Protein AF-A0A0N0N0T7-F1 (afdb_monomer_lite)

Structure (mmCIF, N/CA/C/O backbone):
data_AF-A0A0N0N0T7-F1
#
_entry.id   AF-A0A0N0N0T7-F1
#
loop_
_atom_site.group_PDB
_atom_site.id
_atom_site.type_symbol
_atom_site.label_atom_id
_atom_site.label_alt_id
_atom_site.label_comp_id
_atom_site.label_asym_id
_atom_site.label_entity_id
_atom_site.label_seq_id
_atom_site.pdbx_PDB_ins_code
_atom_site.Cartn_x
_atom_site.Cartn_y
_atom_site.Cartn_z
_atom_site.occupancy
_atom_site.B_iso_or_equiv
_atom_site.auth_seq_id
_atom_site.auth_comp_id
_atom_site.auth_asym_id
_atom_site.auth_atom_id
_atom_site.pdbx_PDB_model_num
ATOM 1 N N . MET A 1 1 ? -13.476 -10.062 12.080 1.00 61.59 1 MET A N 1
ATOM 2 C CA . MET A 1 1 ? -12.612 -9.091 11.383 1.00 61.59 1 MET A CA 1
ATOM 3 C C . MET A 1 1 ? -11.895 -8.313 12.468 1.00 61.59 1 MET A C 1
ATOM 5 O O . MET A 1 1 ? -12.578 -7.736 13.302 1.00 61.59 1 MET A O 1
ATOM 9 N N . VAL A 1 2 ? -10.572 -8.436 12.567 1.00 62.00 2 VAL A N 1
ATOM 10 C CA . VAL A 1 2 ? -9.794 -7.716 13.587 1.00 62.00 2 VAL A CA 1
ATOM 11 C C . VAL A 1 2 ? -9.551 -6.305 13.064 1.00 62.00 2 VAL A C 1
ATOM 13 O O . VAL A 1 2 ? -9.068 -6.152 11.944 1.00 62.00 2 VAL A O 1
ATOM 16 N N . ALA A 1 3 ? -9.945 -5.300 13.842 1.00 77.31 3 ALA A N 1
ATOM 17 C CA . ALA A 1 3 ? -9.622 -3.908 13.560 1.00 77.31 3 ALA A CA 1
ATOM 18 C C . ALA A 1 3 ? -8.202 -3.607 14.049 1.00 77.31 3 ALA A C 1
ATOM 20 O O . ALA A 1 3 ? -7.739 -4.207 15.020 1.00 77.31 3 ALA A O 1
ATOM 21 N N . LEU A 1 4 ? -7.519 -2.677 13.387 1.00 84.75 4 LEU A N 1
ATOM 22 C CA . LEU A 1 4 ? -6.241 -2.188 13.884 1.00 84.75 4 LEU A CA 1
ATOM 23 C C . LEU A 1 4 ? -6.510 -1.242 15.061 1.00 84.75 4 LEU A C 1
ATOM 25 O O . LEU A 1 4 ? -7.320 -0.321 14.951 1.00 84.75 4 LEU A O 1
ATOM 29 N N . GLU A 1 5 ? -5.815 -1.449 16.178 1.00 87.12 5 GLU A N 1
ATOM 30 C CA . GLU A 1 5 ? -5.878 -0.546 17.341 1.00 87.12 5 GLU A CA 1
ATOM 31 C C . GLU A 1 5 ? -5.093 0.762 17.115 1.00 87.12 5 GLU A C 1
ATOM 33 O O . GLU A 1 5 ? -5.133 1.675 17.936 1.00 87.12 5 GLU A O 1
ATOM 38 N N . GLY A 1 6 ? -4.394 0.876 15.982 1.00 88.50 6 GLY A N 1
ATOM 39 C CA . GLY A 1 6 ? -3.621 2.044 15.581 1.00 88.50 6 GLY A CA 1
ATOM 40 C C . GLY A 1 6 ? -3.124 1.931 14.140 1.00 88.50 6 GLY A C 1
ATOM 41 O O . GLY A 1 6 ? -3.399 0.953 13.449 1.00 88.50 6 GLY A O 1
ATOM 42 N N . SER A 1 7 ? -2.395 2.944 13.678 1.00 90.94 7 SER A N 1
ATOM 43 C CA . SER A 1 7 ? -1.823 2.939 12.330 1.00 90.94 7 SER A CA 1
ATOM 44 C C . SER A 1 7 ? -0.628 1.987 12.241 1.00 90.94 7 SER A C 1
ATOM 46 O O . SER A 1 7 ? 0.250 2.029 13.101 1.00 90.94 7 SER A O 1
ATOM 48 N N . VAL A 1 8 ? -0.567 1.165 11.192 1.00 94.75 8 VAL A N 1
ATOM 49 C CA . VAL A 1 8 ? 0.554 0.251 10.923 1.00 94.75 8 VAL A CA 1
ATOM 50 C C . VAL A 1 8 ? 1.293 0.713 9.677 1.00 94.75 8 VAL A C 1
ATOM 52 O O . VAL A 1 8 ? 0.705 0.780 8.604 1.00 94.75 8 VAL A O 1
ATOM 55 N N . THR A 1 9 ? 2.585 1.002 9.794 1.00 95.44 9 THR A N 1
ATOM 56 C CA . THR A 1 9 ? 3.428 1.297 8.629 1.00 95.44 9 THR A CA 1
ATOM 57 C C . THR A 1 9 ? 3.987 0.014 8.031 1.00 95.44 9 THR A C 1
ATOM 59 O O . THR A 1 9 ? 4.421 -0.871 8.769 1.00 95.44 9 THR A O 1
ATOM 62 N N . ALA A 1 10 ? 4.006 -0.077 6.706 1.00 94.88 10 ALA A N 1
ATOM 63 C CA . ALA A 1 10 ? 4.540 -1.221 5.981 1.00 94.88 10 ALA A CA 1
ATOM 64 C C . ALA A 1 10 ? 5.239 -0.768 4.699 1.00 94.88 10 ALA A C 1
ATOM 66 O O . ALA A 1 10 ? 4.776 0.161 4.040 1.00 94.88 10 ALA A O 1
ATOM 67 N N . THR A 1 11 ? 6.298 -1.477 4.324 1.00 96.25 11 THR A N 1
ATOM 68 C CA . THR A 1 11 ? 6.969 -1.323 3.032 1.00 96.25 11 THR A CA 1
ATOM 69 C C . THR A 1 11 ? 6.723 -2.592 2.223 1.00 96.25 11 THR A C 1
ATOM 71 O O . THR A 1 11 ? 6.989 -3.698 2.697 1.00 96.25 11 THR A O 1
ATOM 74 N N . LEU A 1 12 ? 6.164 -2.447 1.022 1.00 95.62 12 LEU A N 1
ATOM 75 C CA . LEU A 1 12 ? 6.005 -3.542 0.067 1.00 95.62 12 LEU A CA 1
ATOM 76 C C . LEU A 1 12 ? 7.145 -3.473 -0.936 1.00 95.62 12 LEU A C 1
ATOM 78 O O . LEU A 1 12 ? 7.270 -2.454 -1.603 1.00 95.62 12 LEU A O 1
ATOM 82 N N . GLN A 1 13 ? 7.912 -4.548 -1.097 1.00 95.75 13 GLN A N 1
ATOM 83 C CA . GLN A 1 13 ? 8.944 -4.645 -2.127 1.00 95.75 13 GLN A CA 1
ATOM 84 C C . GLN A 1 13 ? 8.793 -5.949 -2.909 1.00 95.75 13 GLN A C 1
ATOM 86 O O . GLN A 1 13 ? 8.563 -7.015 -2.335 1.00 95.75 13 GLN A O 1
ATOM 91 N N . GLY A 1 14 ? 8.934 -5.864 -4.227 1.00 95.44 14 GLY A N 1
ATOM 92 C CA . GLY A 1 14 ? 8.979 -7.027 -5.104 1.00 95.44 14 GLY A CA 1
ATOM 93 C C . GLY A 1 14 ? 8.656 -6.672 -6.546 1.00 95.44 14 GLY A C 1
ATOM 94 O O . GLY A 1 14 ? 8.662 -5.505 -6.933 1.00 95.44 14 GLY A O 1
ATOM 95 N N . GLY A 1 15 ? 8.342 -7.684 -7.355 1.00 96.50 15 GLY A N 1
ATOM 96 C CA . GLY A 1 15 ? 7.915 -7.461 -8.735 1.00 96.50 15 GLY A CA 1
ATOM 97 C C . GLY A 1 15 ? 6.666 -6.579 -8.811 1.00 96.50 15 GLY A C 1
ATOM 98 O O . GLY A 1 15 ? 5.749 -6.748 -8.009 1.00 96.50 15 GLY A O 1
ATOM 99 N N . TYR A 1 16 ? 6.604 -5.684 -9.802 1.00 92.75 16 TYR A N 1
ATOM 100 C CA . TYR A 1 16 ? 5.512 -4.710 -9.976 1.00 92.75 16 TYR A CA 1
ATOM 101 C C . TYR A 1 16 ? 4.117 -5.315 -9.793 1.00 92.75 16 TYR A C 1
ATOM 103 O O . TYR A 1 16 ? 3.330 -4.835 -8.985 1.00 92.75 16 TYR A O 1
ATOM 111 N N . VAL A 1 17 ? 3.841 -6.423 -10.488 1.00 94.94 17 VAL A N 1
ATOM 112 C CA . VAL A 1 17 ? 2.533 -7.091 -10.438 1.00 94.94 17 VAL A CA 1
ATOM 113 C C . VAL A 1 17 ? 2.221 -7.628 -9.042 1.00 94.94 17 VAL A C 1
ATOM 115 O O . VAL A 1 17 ? 1.091 -7.507 -8.582 1.00 94.94 17 VAL A O 1
ATOM 118 N N . ALA A 1 18 ? 3.207 -8.209 -8.356 1.00 95.94 18 ALA A N 1
ATOM 119 C CA . ALA A 1 18 ? 3.009 -8.753 -7.014 1.00 95.94 18 ALA A CA 1
ATOM 120 C C . ALA A 1 18 ? 2.750 -7.636 -5.994 1.00 95.94 18 ALA A C 1
ATOM 122 O O . ALA A 1 18 ? 1.864 -7.761 -5.149 1.00 95.94 18 ALA A O 1
ATOM 123 N N . VAL A 1 19 ? 3.489 -6.531 -6.106 1.00 96.12 19 VAL A N 1
ATOM 124 C CA . VAL A 1 19 ? 3.319 -5.348 -5.257 1.00 96.12 19 VAL A CA 1
ATOM 125 C C . VAL A 1 19 ? 1.945 -4.717 -5.471 1.00 96.12 19 VAL A C 1
ATOM 127 O O . VAL A 1 19 ? 1.253 -4.437 -4.495 1.00 96.12 19 VAL A O 1
ATOM 130 N N . ASP A 1 20 ? 1.513 -4.562 -6.722 1.00 94.56 20 ASP A N 1
ATOM 131 C CA . ASP A 1 20 ? 0.198 -4.002 -7.044 1.00 94.56 20 ASP A CA 1
ATOM 132 C C . ASP A 1 20 ? -0.939 -4.910 -6.555 1.00 94.56 20 ASP A C 1
ATOM 134 O O . ASP A 1 20 ? -1.887 -4.437 -5.934 1.00 94.56 20 ASP A O 1
ATOM 138 N N . GLN A 1 21 ? -0.830 -6.228 -6.744 1.00 97.31 21 GLN A N 1
ATOM 139 C CA . GLN A 1 21 ? -1.831 -7.181 -6.248 1.00 97.31 21 GLN A CA 1
ATOM 140 C C . GLN A 1 21 ? -1.946 -7.170 -4.723 1.00 97.31 21 GLN A C 1
ATOM 142 O O . GLN A 1 21 ? -3.053 -7.231 -4.183 1.00 97.31 21 GLN A O 1
ATOM 147 N N . LEU A 1 22 ? -0.815 -7.095 -4.018 1.00 96.19 22 LEU A N 1
ATOM 148 C CA . LEU A 1 22 ? -0.812 -7.027 -2.563 1.00 96.19 22 LEU A CA 1
ATOM 149 C C . LEU A 1 22 ? -1.392 -5.699 -2.066 1.00 96.19 22 LEU A C 1
ATOM 151 O O . LEU A 1 22 ? -2.186 -5.699 -1.126 1.00 96.19 22 LEU A O 1
ATOM 155 N N . PHE A 1 23 ? -1.048 -4.585 -2.715 1.00 95.12 23 PHE A N 1
ATOM 156 C CA . PHE A 1 23 ? -1.634 -3.279 -2.426 1.00 95.12 23 PHE A CA 1
ATOM 157 C C . PHE A 1 23 ? -3.161 -3.304 -2.576 1.00 95.12 23 PHE A C 1
ATOM 159 O O . PHE A 1 23 ? -3.879 -2.918 -1.650 1.00 95.12 23 PHE A O 1
ATOM 166 N N . GLU A 1 24 ? -3.664 -3.827 -3.697 1.00 95.50 24 GLU A N 1
ATOM 167 C CA . GLU A 1 24 ? -5.101 -3.966 -3.947 1.00 95.50 24 GLU A CA 1
ATOM 168 C C . GLU A 1 24 ? -5.768 -4.823 -2.870 1.00 95.50 24 GLU A C 1
ATOM 170 O O . GLU A 1 24 ? -6.751 -4.395 -2.263 1.00 95.50 24 GLU A O 1
ATOM 175 N N . ALA A 1 25 ? -5.200 -5.989 -2.548 1.00 95.81 25 ALA A N 1
ATOM 176 C CA . ALA A 1 25 ? -5.735 -6.860 -1.507 1.00 95.81 25 ALA A CA 1
ATOM 177 C C . ALA A 1 25 ? -5.815 -6.149 -0.145 1.00 95.81 25 ALA A C 1
ATOM 179 O O . ALA A 1 25 ? -6.856 -6.198 0.514 1.00 95.81 25 ALA A O 1
ATOM 180 N N . LEU A 1 26 ? -4.764 -5.431 0.262 1.00 94.50 26 LEU A N 1
ATOM 181 C CA . LEU A 1 26 ? -4.762 -4.658 1.506 1.00 94.50 26 LEU A CA 1
ATOM 182 C C . LEU A 1 26 ? -5.824 -3.547 1.491 1.00 94.50 26 LEU A C 1
ATOM 184 O O . LEU A 1 26 ? -6.491 -3.337 2.504 1.00 94.50 26 LEU A O 1
ATOM 188 N N . SER A 1 27 ? -6.046 -2.887 0.351 1.00 93.12 27 SER A N 1
ATOM 189 C CA . SER A 1 27 ? -7.038 -1.807 0.218 1.00 93.12 27 SER A CA 1
ATOM 190 C C . SER A 1 27 ? -8.486 -2.292 0.403 1.00 93.12 27 SER A C 1
ATOM 192 O O . SER A 1 27 ? -9.383 -1.550 0.832 1.00 93.12 27 SER A O 1
ATOM 194 N N . THR A 1 28 ? -8.738 -3.582 0.151 1.00 94.12 28 THR A N 1
ATOM 195 C CA . THR A 1 28 ? -10.053 -4.176 0.413 1.00 94.12 28 THR A CA 1
ATOM 196 C C . THR A 1 28 ? -10.350 -4.278 1.910 1.00 94.12 28 THR A C 1
ATOM 198 O O . THR A 1 28 ? -11.509 -4.116 2.300 1.00 94.12 28 THR A O 1
ATOM 201 N N . ALA A 1 29 ? -9.326 -4.451 2.750 1.00 92.44 29 ALA A N 1
ATOM 202 C CA . ALA A 1 29 ? -9.461 -4.670 4.189 1.00 92.44 29 ALA A CA 1
ATOM 203 C C . ALA A 1 29 ? -9.186 -3.418 5.040 1.00 92.44 29 ALA A C 1
ATOM 205 O O . ALA A 1 29 ? -9.799 -3.257 6.095 1.00 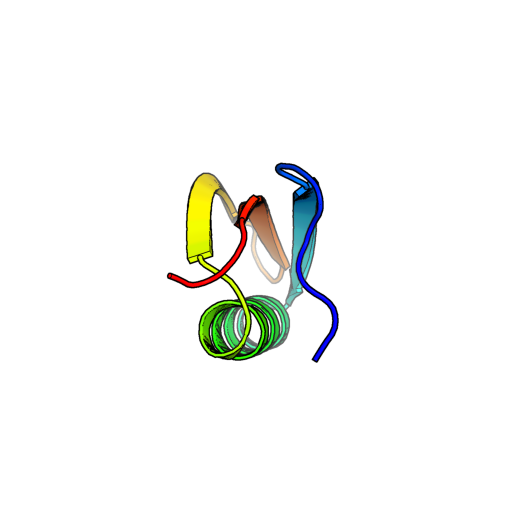92.44 29 ALA A O 1
ATOM 206 N N . PHE A 1 30 ? -8.307 -2.522 4.587 1.00 93.88 30 PHE A N 1
ATOM 207 C CA . PHE A 1 30 ? -7.800 -1.394 5.372 1.00 93.88 30 PHE A CA 1
ATOM 208 C C . PHE A 1 30 ? -7.992 -0.059 4.653 1.00 93.88 30 PHE A C 1
ATOM 210 O O . PHE A 1 30 ? -8.059 0.007 3.426 1.00 93.88 30 PHE A O 1
ATOM 217 N N . ALA A 1 31 ? -8.038 1.024 5.428 1.00 93.44 31 ALA A N 1
ATOM 218 C CA . ALA A 1 31 ? -7.766 2.350 4.890 1.00 93.44 31 ALA A CA 1
ATOM 219 C C . ALA A 1 31 ? -6.258 2.453 4.614 1.00 93.44 31 ALA A C 1
ATOM 221 O O . ALA A 1 31 ? -5.458 2.124 5.488 1.00 93.44 31 ALA A O 1
AT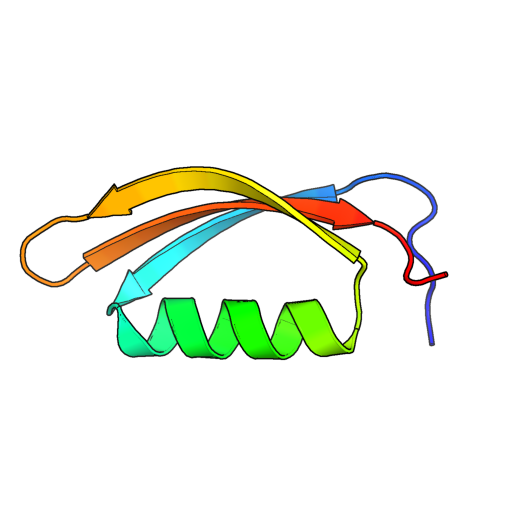OM 222 N N . ILE A 1 32 ? -5.863 2.890 3.417 1.00 94.38 32 ILE A N 1
ATOM 223 C CA . ILE A 1 32 ? -4.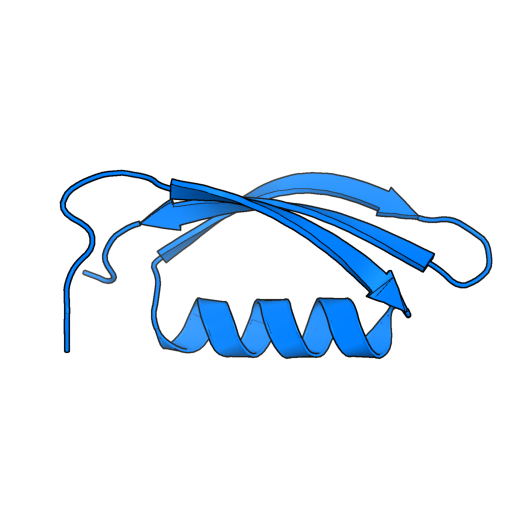451 2.987 3.024 1.00 94.38 32 ILE A CA 1
ATOM 224 C C . ILE A 1 32 ? -4.071 4.442 2.771 1.00 94.38 32 ILE A C 1
ATOM 226 O O . ILE A 1 32 ? -4.771 5.162 2.060 1.00 94.38 32 ILE A O 1
ATOM 230 N N . HIS A 1 33 ? -2.916 4.843 3.299 1.00 93.38 33 HIS A N 1
ATOM 231 C CA . HIS A 1 33 ? -2.203 6.041 2.878 1.00 93.38 33 HIS A CA 1
ATOM 232 C C . HIS A 1 33 ? -0.826 5.657 2.331 1.00 93.38 33 HIS A C 1
ATOM 234 O O . HIS A 1 33 ? 0.008 5.129 3.064 1.00 93.38 33 HIS A O 1
ATOM 240 N N . GLN A 1 34 ? -0.594 5.912 1.044 1.00 90.62 34 GLN A N 1
ATOM 241 C CA . GLN A 1 34 ? 0.708 5.747 0.403 1.00 90.62 34 GLN A CA 1
ATOM 242 C C . GLN A 1 34 ? 1.453 7.081 0.426 1.00 90.62 34 GLN A C 1
ATOM 244 O O . GLN A 1 34 ? 0.877 8.108 0.071 1.00 90.62 34 GLN A O 1
ATOM 249 N N . TRP A 1 35 ? 2.731 7.062 0.796 1.00 89.75 35 TRP A N 1
ATOM 250 C CA . TRP A 1 35 ? 3.541 8.283 0.894 1.00 89.75 35 TRP A CA 1
ATOM 251 C C . TRP A 1 35 ? 4.932 8.166 0.254 1.00 89.75 35 TRP A C 1
ATOM 253 O O . TRP A 1 35 ? 5.631 9.172 0.142 1.00 89.75 35 TRP A O 1
ATOM 263 N N . GLY A 1 36 ? 5.306 6.979 -0.232 1.00 83.12 36 GLY A N 1
ATOM 264 C CA . GLY A 1 36 ? 6.553 6.740 -0.957 1.00 83.12 36 GLY A CA 1
ATOM 265 C C . GLY A 1 36 ? 6.398 5.637 -2.002 1.00 83.12 36 GLY A C 1
ATOM 266 O O . GLY A 1 36 ? 5.628 4.693 -1.812 1.00 83.12 36 GLY A O 1
ATOM 267 N N . ALA A 1 37 ? 7.094 5.777 -3.131 1.00 87.62 37 ALA A N 1
ATOM 268 C CA . ALA A 1 37 ? 7.309 4.686 -4.073 1.00 87.62 37 ALA A CA 1
ATOM 269 C C . ALA A 1 37 ? 8.662 4.835 -4.773 1.00 87.62 37 ALA A C 1
ATOM 271 O O . ALA A 1 37 ? 8.992 5.916 -5.265 1.00 87.62 37 ALA A O 1
ATOM 272 N N . ALA A 1 38 ? 9.402 3.733 -4.857 1.00 88.81 38 ALA A N 1
ATOM 273 C CA . ALA A 1 38 ? 10.599 3.603 -5.676 1.00 88.81 38 ALA A CA 1
ATOM 274 C C . ALA A 1 38 ? 10.389 2.488 -6.707 1.00 88.81 38 ALA A C 1
ATOM 276 O O . ALA A 1 38 ? 9.564 1.590 -6.542 1.00 88.81 38 ALA A O 1
ATOM 277 N N . SER A 1 39 ? 11.069 2.578 -7.841 1.00 85.50 39 SER A N 1
ATOM 278 C CA . SER A 1 39 ? 10.844 1.689 -8.981 1.00 85.50 39 SER A CA 1
ATOM 279 C C . SER A 1 39 ? 12.158 1.506 -9.731 1.00 85.50 39 SER A C 1
ATOM 281 O O . SER A 1 39 ? 12.799 2.488 -10.102 1.00 85.50 39 SER A O 1
ATOM 283 N N . GLY A 1 40 ? 12.578 0.253 -9.890 1.00 87.00 40 GLY A N 1
ATOM 284 C CA . GLY A 1 40 ? 13.742 -0.170 -10.668 1.00 87.00 40 GLY A CA 1
ATOM 285 C C . GLY A 1 40 ? 13.320 -1.039 -11.853 1.00 87.00 40 GLY A C 1
ATOM 286 O O . GLY A 1 40 ? 12.131 -1.162 -12.141 1.00 87.00 40 GLY A O 1
ATOM 287 N N . ASP A 1 41 ? 14.274 -1.671 -12.536 1.00 87.62 41 ASP A N 1
ATOM 288 C CA . ASP 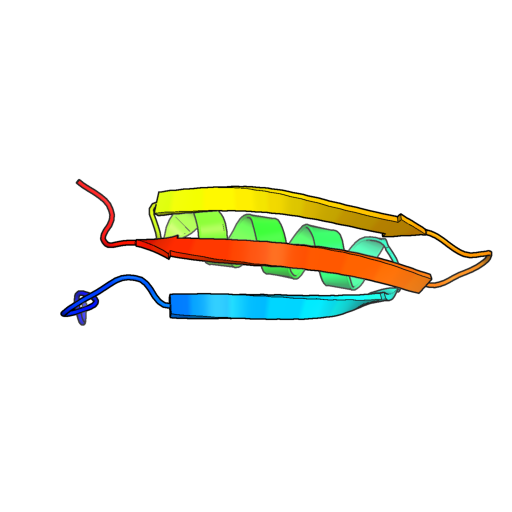A 1 41 ? 13.998 -2.389 -13.790 1.00 87.62 41 ASP A CA 1
ATOM 289 C C . ASP A 1 41 ? 12.890 -3.442 -13.660 1.00 87.62 41 ASP A C 1
ATOM 291 O O . ASP A 1 41 ? 12.041 -3.550 -14.541 1.00 87.62 41 ASP A O 1
ATOM 295 N N . GLN A 1 42 ? 12.885 -4.219 -12.573 1.00 88.94 42 GLN A N 1
ATOM 296 C CA . GLN A 1 42 ? 11.922 -5.309 -12.354 1.00 88.94 42 GLN A CA 1
ATOM 297 C C . GLN A 1 42 ? 11.227 -5.259 -10.991 1.00 88.94 42 GLN A C 1
ATOM 299 O O . GLN A 1 42 ? 10.269 -6.000 -10.774 1.00 88.94 42 GLN A O 1
ATOM 304 N N . GLU A 1 43 ? 11.670 -4.383 -10.090 1.00 93.31 43 GLU A N 1
ATOM 305 C CA . GLU A 1 43 ? 11.133 -4.280 -8.736 1.00 93.31 43 GLU A CA 1
ATOM 306 C C . GLU A 1 43 ? 10.514 -2.910 -8.477 1.00 93.31 43 GLU A C 1
ATOM 308 O O . GLU A 1 43 ? 10.958 -1.888 -9.003 1.00 93.31 43 GLU A O 1
ATOM 313 N N . LYS A 1 44 ? 9.493 -2.913 -7.627 1.00 95.06 44 LYS A N 1
ATOM 314 C CA . LYS A 1 44 ? 8.815 -1.746 -7.086 1.00 95.06 44 LYS A CA 1
ATOM 315 C C . LYS A 1 44 ? 8.860 -1.834 -5.569 1.00 95.06 44 LYS A C 1
ATOM 317 O O . LYS A 1 44 ? 8.704 -2.913 -5.000 1.00 95.06 44 LYS A O 1
ATOM 322 N N . GLU A 1 45 ? 9.030 -0.687 -4.942 1.00 95.69 45 GLU A N 1
ATOM 323 C CA . GLU A 1 45 ? 8.888 -0.496 -3.510 1.00 95.69 45 GLU A CA 1
ATOM 324 C C . GLU A 1 45 ? 7.779 0.525 -3.246 1.00 95.69 45 GLU A C 1
ATOM 326 O O . GLU A 1 45 ? 7.635 1.493 -3.999 1.00 95.69 45 GLU A O 1
ATOM 331 N N . VAL A 1 46 ? 6.974 0.304 -2.207 1.00 95.69 46 VAL A N 1
ATOM 332 C CA . VAL A 1 46 ? 5.885 1.203 -1.810 1.00 95.69 46 VAL A CA 1
ATOM 333 C C . VAL A 1 46 ? 5.810 1.307 -0.299 1.00 95.69 46 VAL A C 1
ATOM 335 O O . VAL A 1 46 ? 5.650 0.292 0.377 1.00 95.69 46 VAL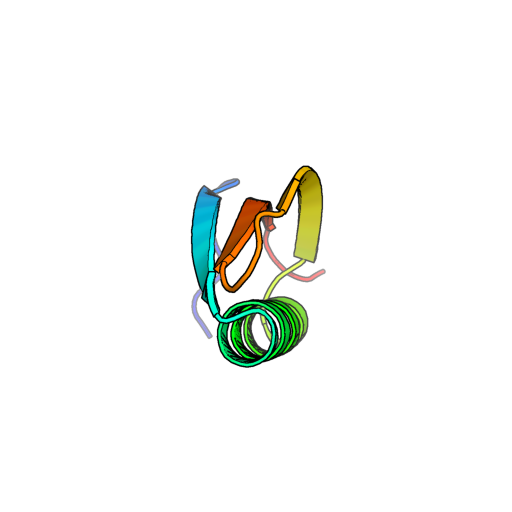 A O 1
ATOM 338 N N . ASP A 1 47 ? 5.829 2.534 0.211 1.00 96.94 47 ASP A N 1
ATOM 339 C CA . ASP A 1 47 ? 5.635 2.813 1.630 1.00 96.94 47 ASP A CA 1
ATOM 340 C C . ASP A 1 47 ? 4.181 3.169 1.919 1.00 96.94 47 ASP A C 1
ATOM 342 O O . ASP A 1 47 ? 3.584 4.069 1.310 1.00 96.94 47 ASP A O 1
ATOM 346 N N . LEU A 1 48 ? 3.617 2.448 2.884 1.00 96.25 48 LEU A N 1
ATOM 347 C CA . LEU A 1 48 ? 2.206 2.455 3.227 1.00 96.25 48 LEU A CA 1
ATOM 348 C C . LEU A 1 48 ? 2.004 2.718 4.714 1.00 96.25 48 LEU A C 1
ATOM 350 O O . LEU A 1 48 ? 2.799 2.318 5.563 1.00 96.25 48 LEU A O 1
ATOM 354 N N . SER A 1 49 ? 0.859 3.308 5.021 1.00 95.88 49 SER A N 1
ATOM 355 C CA . SER A 1 49 ? 0.271 3.343 6.349 1.00 95.88 49 SER A CA 1
ATOM 356 C C . SER A 1 49 ? -1.135 2.753 6.277 1.00 95.88 49 SER A C 1
ATOM 358 O O . SER A 1 49 ? -1.976 3.235 5.517 1.00 95.88 49 SER A O 1
ATOM 360 N N . LEU A 1 50 ? -1.376 1.697 7.048 1.00 95.38 50 LEU A N 1
ATOM 361 C CA . LEU A 1 50 ? -2.636 0.971 7.134 1.00 95.38 50 LEU A CA 1
ATOM 362 C C . LEU A 1 50 ? -3.409 1.442 8.363 1.00 95.38 50 LEU A C 1
ATOM 364 O O . LEU A 1 50 ? -2.883 1.451 9.475 1.00 95.38 50 LEU A O 1
ATOM 368 N N . GLY A 1 51 ? -4.669 1.799 8.161 1.00 94.25 51 GLY A N 1
ATOM 369 C CA . GLY A 1 51 ? -5.611 2.160 9.209 1.00 94.25 51 GLY A CA 1
ATOM 370 C C . GLY A 1 51 ? -6.870 1.304 9.162 1.00 94.25 51 GLY A C 1
ATOM 371 O O . GLY A 1 51 ? -7.139 0.580 8.198 1.00 94.25 51 GLY A O 1
ATOM 372 N N . THR A 1 52 ? -7.675 1.404 10.214 1.00 92.00 52 THR A N 1
ATOM 373 C C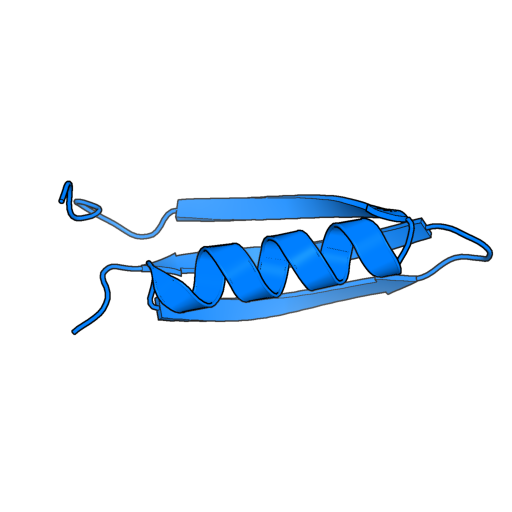A . THR A 1 52 ? -8.988 0.758 10.252 1.00 92.00 52 THR A CA 1
ATOM 374 C C . THR A 1 52 ? -9.899 1.359 9.185 1.00 92.00 52 THR A C 1
ATOM 376 O O . THR A 1 52 ? -9.987 2.578 9.035 1.00 92.00 52 THR A O 1
ATOM 379 N N . LYS A 1 53 ? -10.561 0.485 8.423 1.00 84.62 53 LYS A N 1
ATOM 380 C CA . LYS A 1 53 ? -11.553 0.872 7.422 1.00 84.62 53 LYS A CA 1
ATOM 381 C C . LYS A 1 53 ? -12.816 1.348 8.151 1.00 84.62 53 LYS A C 1
ATOM 383 O O . LYS A 1 53 ? -13.335 0.609 8.987 1.00 84.62 53 LYS A O 1
ATOM 388 N N . GLY A 1 54 ? -13.207 2.600 7.901 1.00 76.31 54 GLY A N 1
ATOM 389 C CA . GLY A 1 54 ? -14.406 3.221 8.477 1.00 76.31 54 GLY A CA 1
ATOM 390 C C . GLY A 1 54 ? -15.700 2.621 7.954 1.00 76.31 54 GLY A C 1
ATOM 391 O O . GLY A 1 54 ? -15.673 2.040 6.844 1.00 76.31 54 GLY A O 1
#

Foldseek 3Di:
DDFDPDKDKDKDKDFPVVSVVVVVVLVVAWDKDWDDWDDDDGMIMTIIITHGDD

Secondary structure (DSSP, 8-state):
-PPPSS-EEEEEEEEHHHHHHHHHHHHHHEEEEEEEEEE-SSEEEEEEEEEE--

Sequence (54 aa):
MVALEGSVTATLQGGYVAVDQLFEALSTAFAIHQWGAASGDQEKEVDLSLGTKG

Radius of gyration: 11.62 Å; chains: 1; bounding box: 28×17×31 Å

pLDDT: mean 91.12, std 7.42, range [61.59, 97.31]